Protein AF-A0A7W4DVF7-F1 (afdb_monomer)

pLDDT: mean 85.13, std 8.83, range [58.5, 94.5]

Sequence (152 aa):
LCSHDYFSQEATPSIQRSFDQVLDDAGDGSGNLLKKFFSNYKREVERHFAYERDVAFPYMIRLAQASPSDITREQKRYSVKEYKRQHSDIEDALLDLKSLLIKFLPTSQEYALRRKIFLDIATLGEDLNIHTCIEDQILIPLVEREEQRWYK

Structure (mmCIF, N/CA/C/O backbone):
data_AF-A0A7W4DVF7-F1
#
_entry.id   AF-A0A7W4DVF7-F1
#
loop_
_atom_site.group_PDB
_atom_site.id
_atom_site.type_symbol
_atom_site.label_atom_id
_atom_site.label_alt_id
_atom_site.label_comp_id
_atom_site.label_asym_id
_atom_site.label_entity_id
_atom_site.label_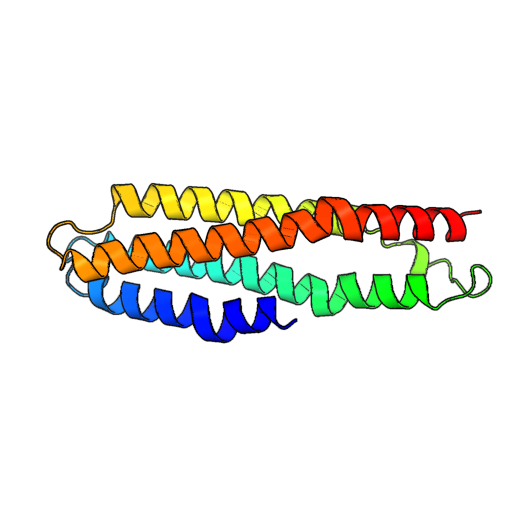seq_id
_atom_site.pdbx_PDB_ins_code
_atom_site.Cartn_x
_atom_site.Cartn_y
_atom_site.Cartn_z
_atom_site.occupancy
_atom_site.B_iso_or_equiv
_atom_site.auth_seq_id
_atom_site.auth_comp_id
_atom_site.auth_asym_id
_atom_site.auth_atom_id
_atom_site.pdbx_PDB_model_num
ATOM 1 N N . LEU A 1 1 ? 2.159 -9.997 -6.399 1.00 63.75 1 LEU A N 1
ATOM 2 C CA . LEU A 1 1 ? 0.826 -10.590 -6.697 1.00 63.75 1 LEU A CA 1
ATOM 3 C C . LEU A 1 1 ? 0.272 -11.366 -5.505 1.00 63.75 1 LEU A C 1
ATOM 5 O O . LEU A 1 1 ? -0.686 -10.880 -4.936 1.00 63.75 1 LEU A O 1
ATOM 9 N N . CYS A 1 2 ? 0.888 -12.466 -5.048 1.00 79.06 2 CYS A N 1
ATOM 10 C CA . CYS A 1 2 ? 0.369 -13.214 -3.885 1.00 79.06 2 CYS A CA 1
ATOM 11 C C . CYS A 1 2 ? 0.290 -12.373 -2.588 1.00 79.06 2 CYS A C 1
ATOM 13 O O . CYS A 1 2 ? -0.664 -12.514 -1.831 1.00 79.06 2 CYS A O 1
ATOM 15 N N . SER A 1 3 ? 1.249 -11.463 -2.356 1.00 83.56 3 SER A N 1
ATOM 16 C CA . SER A 1 3 ? 1.184 -10.481 -1.260 1.00 83.56 3 SER A CA 1
ATOM 17 C C . SER A 1 3 ? 0.024 -9.495 -1.443 1.00 83.56 3 SER A C 1
ATOM 19 O O . SER A 1 3 ? -0.743 -9.274 -0.514 1.00 83.56 3 SER A O 1
ATOM 21 N N . HIS A 1 4 ? -0.161 -8.948 -2.651 1.00 89.56 4 HIS A N 1
ATOM 22 C CA . HIS A 1 4 ? -1.233 -7.984 -2.946 1.00 89.56 4 HIS A CA 1
ATOM 23 C C . HIS A 1 4 ? -2.613 -8.613 -2.741 1.00 89.56 4 HIS A C 1
ATOM 25 O O . HIS A 1 4 ? -3.501 -7.977 -2.181 1.00 89.56 4 HIS A O 1
ATOM 31 N N . ASP A 1 5 ? -2.782 -9.873 -3.152 1.00 88.81 5 ASP A N 1
ATOM 32 C CA . ASP A 1 5 ? -4.026 -10.615 -2.958 1.00 88.81 5 ASP A CA 1
ATOM 33 C C . ASP A 1 5 ? -4.326 -10.818 -1.473 1.00 88.81 5 ASP A C 1
ATOM 35 O O . ASP A 1 5 ? -5.434 -10.512 -1.034 1.00 88.81 5 ASP A O 1
ATOM 39 N N . TYR A 1 6 ? -3.333 -11.226 -0.678 1.00 89.88 6 TYR A N 1
ATOM 40 C CA . TYR A 1 6 ? -3.478 -11.311 0.775 1.00 89.88 6 TYR A CA 1
ATOM 41 C C . TYR A 1 6 ? -3.911 -9.965 1.382 1.00 89.88 6 TYR A C 1
ATOM 43 O O . TYR A 1 6 ? -4.873 -9.900 2.152 1.00 89.88 6 TYR A O 1
ATOM 51 N N . PHE A 1 7 ? -3.276 -8.860 0.985 1.00 89.81 7 PHE A N 1
ATOM 52 C CA . PHE A 1 7 ? -3.634 -7.530 1.476 1.00 89.81 7 PHE A CA 1
ATOM 53 C C . PHE A 1 7 ? -5.069 -7.125 1.118 1.00 89.81 7 PHE A C 1
ATOM 55 O O . PHE A 1 7 ? -5.851 -6.725 1.991 1.00 89.81 7 PHE A O 1
ATOM 62 N N . SER A 1 8 ? -5.430 -7.222 -0.161 1.00 88.75 8 SER A N 1
ATOM 63 C CA . SER A 1 8 ? -6.714 -6.740 -0.673 1.00 88.75 8 SER A CA 1
ATOM 64 C C . SER A 1 8 ? -7.886 -7.658 -0.319 1.00 88.75 8 SER A C 1
ATOM 66 O O . SER A 1 8 ? -8.994 -7.165 -0.100 1.00 88.75 8 SER A O 1
ATOM 68 N N . GLN A 1 9 ? -7.664 -8.971 -0.251 1.00 91.06 9 GLN A N 1
ATOM 69 C CA . GLN A 1 9 ? -8.735 -9.965 -0.131 1.00 91.06 9 GLN A CA 1
ATOM 70 C C . GLN A 1 9 ? -8.866 -10.551 1.281 1.00 91.06 9 GLN A C 1
ATOM 72 O O . GLN A 1 9 ? -9.958 -10.983 1.652 1.00 91.06 9 GLN A O 1
ATOM 77 N N . GLU A 1 10 ? -7.809 -10.514 2.099 1.00 91.75 10 GLU A N 1
ATOM 78 C CA . GLU A 1 10 ? -7.812 -11.145 3.426 1.00 91.75 10 GLU A CA 1
ATOM 79 C C . GLU A 1 10 ? -7.570 -10.146 4.561 1.00 91.75 10 GLU A C 1
ATOM 81 O O . GLU A 1 10 ? -8.448 -9.940 5.411 1.00 91.75 10 GLU A O 1
ATOM 86 N N . ALA A 1 11 ? -6.412 -9.482 4.562 1.00 92.12 11 ALA A N 1
ATOM 87 C CA . ALA A 1 11 ? -5.978 -8.647 5.676 1.00 92.12 11 ALA A CA 1
ATOM 88 C C . ALA A 1 11 ? -6.860 -7.398 5.833 1.00 92.12 11 ALA A C 1
ATOM 90 O O . ALA A 1 11 ? -7.454 -7.179 6.895 1.00 92.12 11 ALA A O 1
ATOM 91 N N . THR A 1 12 ? -7.027 -6.604 4.767 1.00 92.50 12 THR A N 1
ATOM 92 C CA . THR A 1 12 ? -7.834 -5.376 4.851 1.00 92.50 12 THR A CA 1
ATOM 93 C C . THR A 1 12 ? -9.323 -5.646 5.115 1.00 92.50 12 THR A C 1
ATOM 95 O O . THR A 1 12 ? -9.890 -4.942 5.958 1.00 92.50 12 THR A O 1
ATOM 98 N N . PRO A 1 13 ? -9.982 -6.679 4.537 1.00 93.00 13 PRO A N 1
ATOM 99 C CA . PRO A 1 13 ? -11.359 -7.013 4.910 1.00 93.00 13 PRO A CA 1
ATOM 100 C C . PRO A 1 13 ? -11.505 -7.557 6.340 1.00 93.00 13 PRO A C 1
ATOM 102 O O . PRO A 1 13 ? -12.540 -7.345 6.976 1.00 93.00 13 PRO A O 1
ATOM 105 N N . SER A 1 14 ? -10.504 -8.264 6.878 1.00 93.31 14 SER A N 1
ATOM 106 C CA . SER A 1 14 ? -10.502 -8.718 8.281 1.00 93.31 14 SER A CA 1
ATOM 107 C C . SER A 1 14 ? -10.442 -7.545 9.265 1.00 93.31 14 SER A C 1
ATOM 109 O O . SER A 1 14 ? -11.213 -7.489 10.232 1.00 93.31 14 SER A O 1
ATOM 111 N N . ILE A 1 15 ? -9.572 -6.571 8.986 1.00 93.00 15 ILE A N 1
ATOM 112 C CA . ILE A 1 15 ? -9.440 -5.358 9.796 1.00 93.00 15 ILE A CA 1
ATOM 113 C C . ILE A 1 15 ? -10.720 -4.526 9.704 1.00 93.00 15 ILE A C 1
ATOM 115 O O . ILE A 1 15 ? -11.253 -4.145 10.742 1.00 93.00 15 ILE A O 1
ATOM 119 N N . GLN A 1 16 ? -11.280 -4.334 8.503 1.00 91.75 16 GLN A N 1
ATOM 120 C CA . GLN A 1 16 ? -12.535 -3.594 8.316 1.00 91.75 16 GLN A CA 1
ATOM 121 C C . GLN A 1 16 ? -13.670 -4.167 9.176 1.00 91.75 16 GLN A C 1
ATOM 123 O O . GLN A 1 16 ? -14.303 -3.426 9.921 1.00 91.75 16 GLN A O 1
ATOM 128 N N . ARG A 1 17 ? -13.862 -5.495 9.159 1.00 91.44 17 ARG A N 1
ATOM 129 C CA . ARG A 1 17 ? -14.864 -6.165 10.008 1.00 91.44 17 ARG A CA 1
ATOM 130 C C . ARG A 1 17 ? -14.642 -5.904 11.497 1.00 91.44 17 ARG A C 1
ATOM 132 O O . ARG A 1 17 ? -15.602 -5.755 12.243 1.00 91.44 17 ARG A O 1
ATOM 139 N N . SER A 1 18 ? -13.383 -5.843 11.929 1.00 89.88 18 SER A N 1
ATOM 140 C CA . SER A 1 18 ? -13.038 -5.556 13.326 1.00 89.88 18 SER A CA 1
ATOM 141 C C . SER A 1 18 ? -13.336 -4.093 13.680 1.00 89.88 18 SER A C 1
ATOM 143 O O . SER A 1 18 ? -13.871 -3.823 14.750 1.00 89.88 18 SER A O 1
ATOM 145 N N . PHE A 1 19 ? -13.059 -3.150 12.774 1.00 87.81 19 PHE A N 1
ATOM 146 C CA . PHE A 1 19 ? -13.448 -1.745 12.937 1.00 87.81 19 PHE A CA 1
ATOM 147 C C . PHE A 1 19 ? -14.965 -1.586 13.016 1.00 87.81 19 PHE A C 1
ATOM 149 O O . PHE A 1 19 ? -15.445 -0.836 13.860 1.00 87.81 19 PHE A O 1
ATOM 156 N N . ASP A 1 20 ? -15.718 -2.294 12.176 1.00 86.62 20 ASP A N 1
ATOM 157 C CA . ASP A 1 20 ? -17.179 -2.227 12.194 1.00 86.62 20 ASP A CA 1
ATOM 158 C C . ASP A 1 20 ? -17.754 -2.694 13.537 1.00 86.62 20 ASP A C 1
ATOM 160 O O . ASP A 1 20 ? -18.603 -2.014 14.099 1.00 86.62 20 ASP A O 1
ATOM 164 N N . GLN A 1 21 ? -17.190 -3.749 14.132 1.00 85.19 21 GLN A N 1
ATOM 165 C CA . GLN A 1 21 ? -17.597 -4.227 15.459 1.00 85.19 21 GLN A CA 1
ATOM 166 C C . GLN A 1 21 ? -17.279 -3.254 16.608 1.00 85.19 21 GLN A C 1
ATOM 168 O O . GLN A 1 21 ? -18.043 -3.174 17.560 1.00 85.19 21 GLN A O 1
ATOM 173 N N . VAL A 1 22 ? -16.150 -2.537 16.558 1.00 77.25 22 VAL A N 1
ATOM 174 C CA . VAL A 1 22 ? -15.707 -1.660 17.668 1.00 77.25 22 VAL A CA 1
ATOM 175 C C . VAL A 1 22 ? -16.385 -0.292 17.635 1.00 77.25 22 VAL A C 1
ATOM 177 O O . VAL A 1 22 ? -16.536 0.356 18.671 1.00 77.25 22 VAL A O 1
ATOM 180 N N . LEU A 1 23 ? -16.729 0.191 16.444 1.00 70.69 23 LEU A N 1
ATOM 181 C CA . LEU A 1 23 ? -16.977 1.614 16.217 1.00 70.69 23 LEU A CA 1
ATOM 182 C C . LEU A 1 23 ? -18.454 1.962 16.028 1.00 70.69 23 LEU A C 1
ATOM 184 O O . LEU A 1 23 ? -18.788 3.144 16.096 1.00 70.69 23 LEU A O 1
ATOM 188 N N . ASP A 1 24 ? -19.325 0.967 15.859 1.00 66.69 24 ASP A N 1
ATOM 189 C CA . ASP A 1 24 ? -20.776 1.180 15.804 1.00 66.69 24 ASP A CA 1
ATOM 190 C C . ASP A 1 24 ? -21.357 1.594 17.178 1.00 66.69 24 ASP A C 1
ATOM 192 O O . ASP A 1 24 ? -22.372 2.286 17.233 1.00 66.69 24 ASP A O 1
ATOM 196 N N . ASP A 1 25 ? -20.643 1.307 18.275 1.00 60.47 25 ASP A N 1
ATOM 197 C CA . ASP A 1 25 ? -21.066 1.583 19.660 1.00 60.47 25 ASP A CA 1
ATOM 198 C C . ASP A 1 25 ? -20.419 2.836 20.294 1.00 60.47 25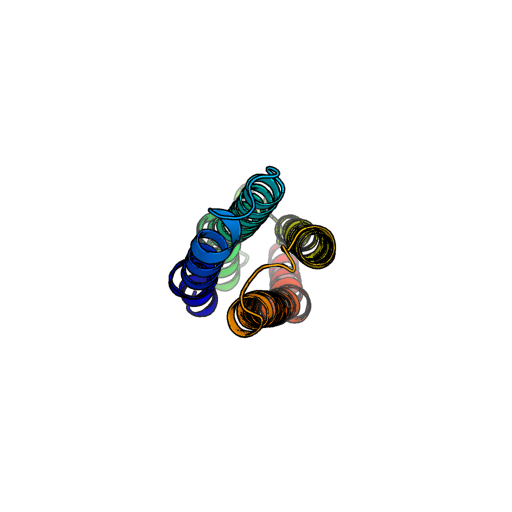 ASP A C 1
ATOM 200 O O . ASP A 1 25 ? -20.724 3.191 21.433 1.00 60.47 25 ASP A O 1
ATOM 204 N N . ALA A 1 26 ? -19.496 3.516 19.603 1.00 62.03 26 ALA A N 1
ATOM 205 C CA . ALA A 1 26 ? -18.651 4.550 20.220 1.00 62.03 26 ALA A CA 1
ATOM 206 C C . ALA A 1 26 ? -19.392 5.862 20.563 1.00 62.03 26 ALA A C 1
ATOM 208 O O . ALA A 1 26 ? -18.932 6.611 21.420 1.00 62.03 26 ALA A O 1
ATOM 209 N N . GLY A 1 27 ? -20.532 6.151 19.920 1.00 62.00 27 GLY A N 1
ATOM 210 C CA . GLY A 1 27 ? -21.438 7.273 20.235 1.00 62.00 27 GLY A CA 1
ATOM 211 C C . GLY A 1 27 ? -20.900 8.704 20.027 1.00 62.00 27 GLY A C 1
ATOM 212 O O . GLY A 1 27 ? -21.691 9.624 19.842 1.00 62.00 27 GLY A O 1
ATOM 213 N N . ASP A 1 28 ? -19.581 8.907 20.005 1.00 69.75 28 ASP A N 1
ATOM 214 C CA . ASP A 1 28 ? -18.899 10.213 20.000 1.00 69.75 28 ASP A CA 1
ATOM 215 C C . ASP A 1 28 ? -18.318 10.624 18.627 1.00 69.75 28 ASP A C 1
ATOM 217 O O . ASP A 1 28 ? -17.692 11.675 18.490 1.00 69.75 28 ASP A O 1
ATOM 221 N N . GLY A 1 29 ? -18.513 9.798 17.593 1.00 70.69 29 GLY A N 1
ATOM 222 C CA . GLY A 1 29 ? -18.034 10.044 16.228 1.00 70.69 29 GLY A CA 1
ATOM 223 C C . GLY A 1 29 ? -16.549 9.738 15.979 1.00 70.69 29 GLY A C 1
ATOM 224 O O . GLY A 1 29 ? -16.131 9.723 14.817 1.00 70.69 29 GLY A O 1
ATOM 225 N N . SER A 1 30 ? -15.762 9.417 17.013 1.00 75.19 30 SER A N 1
ATOM 226 C CA . SER A 1 30 ? -14.345 9.031 16.882 1.00 75.19 30 SER A CA 1
ATOM 227 C C . SER A 1 30 ? -14.169 7.750 16.056 1.00 75.19 30 SER A C 1
ATOM 229 O O . SER A 1 30 ? -13.242 7.629 15.250 1.00 75.19 30 SER A O 1
ATOM 231 N N . GLY A 1 31 ? -15.136 6.836 16.148 1.00 78.12 31 GLY A N 1
ATOM 232 C CA . GLY A 1 31 ? -15.171 5.628 15.335 1.00 78.12 31 GLY A CA 1
ATOM 233 C C . GLY A 1 31 ? -15.345 5.877 13.841 1.00 78.12 31 GLY A C 1
ATOM 234 O O . GLY A 1 31 ? -14.620 5.315 13.021 1.00 78.12 31 GLY A O 1
ATOM 235 N N . ASN A 1 32 ? -16.226 6.795 13.454 1.00 80.00 32 ASN A N 1
ATOM 236 C CA . ASN A 1 32 ? -16.386 7.146 12.040 1.00 80.00 32 ASN A CA 1
ATOM 237 C C . ASN A 1 32 ? -15.108 7.765 11.462 1.00 80.00 32 ASN A C 1
ATOM 239 O O . ASN A 1 32 ? -14.764 7.518 10.304 1.00 80.00 32 ASN A O 1
ATOM 243 N N . LEU A 1 33 ? -14.376 8.529 12.278 1.00 83.81 33 LEU A N 1
ATOM 244 C CA . LEU A 1 33 ? -13.089 9.090 11.888 1.00 83.81 33 LEU A CA 1
ATOM 245 C C . LEU A 1 33 ? -12.060 7.980 11.625 1.00 83.81 33 LEU A C 1
ATOM 247 O O . LEU A 1 33 ? -11.450 7.961 10.556 1.00 83.81 33 LEU A O 1
ATOM 251 N N . LEU A 1 34 ? -11.924 7.019 12.543 1.00 86.69 34 LEU A N 1
ATOM 252 C CA . LEU A 1 34 ? -11.030 5.868 12.387 1.00 86.69 34 LEU A CA 1
ATOM 253 C C . LEU A 1 34 ? -11.371 5.010 11.160 1.00 86.69 34 LEU A C 1
ATOM 255 O O . LEU A 1 34 ? -10.470 4.692 10.382 1.00 86.69 34 LEU A O 1
ATOM 259 N N . LYS A 1 35 ? -12.656 4.696 10.927 1.00 87.12 35 LYS A N 1
ATOM 260 C CA . LYS A 1 35 ? -13.103 3.983 9.712 1.00 87.12 35 LYS A CA 1
ATOM 261 C C . LYS A 1 35 ? -12.698 4.733 8.442 1.00 87.12 35 LYS A C 1
ATOM 263 O O . LYS A 1 35 ? -12.198 4.127 7.497 1.00 87.12 35 LYS A O 1
ATOM 268 N N . LYS A 1 36 ? -12.871 6.060 8.419 1.00 87.62 36 LYS A N 1
ATOM 269 C CA . LYS A 1 36 ? -12.494 6.897 7.272 1.00 87.62 36 LYS A CA 1
ATOM 270 C C . LYS A 1 36 ? -10.984 6.900 7.033 1.00 87.62 36 LYS A C 1
ATOM 272 O O . LYS A 1 36 ? -10.562 6.787 5.884 1.00 87.62 36 LYS A O 1
ATOM 277 N N . PHE A 1 37 ? -10.175 7.007 8.085 1.00 88.62 37 PHE A N 1
ATOM 278 C CA . PHE A 1 37 ? -8.718 6.936 7.959 1.00 88.62 37 PHE A CA 1
ATOM 279 C C . PHE A 1 37 ? -8.254 5.575 7.451 1.00 88.62 37 PHE A C 1
ATOM 281 O O . PHE A 1 37 ? -7.467 5.524 6.509 1.00 88.62 37 PHE A O 1
ATOM 288 N N . PHE A 1 38 ? -8.798 4.484 7.991 1.00 91.75 38 PHE A N 1
ATOM 289 C CA . PHE A 1 38 ? -8.482 3.144 7.505 1.00 91.75 38 PHE A CA 1
ATOM 290 C C . PHE A 1 38 ? -8.906 2.943 6.040 1.00 91.75 38 PHE A C 1
ATOM 292 O O . PHE A 1 38 ? -8.135 2.422 5.239 1.00 91.75 38 PHE A O 1
ATOM 299 N N . SER A 1 39 ? -10.089 3.428 5.653 1.00 91.00 39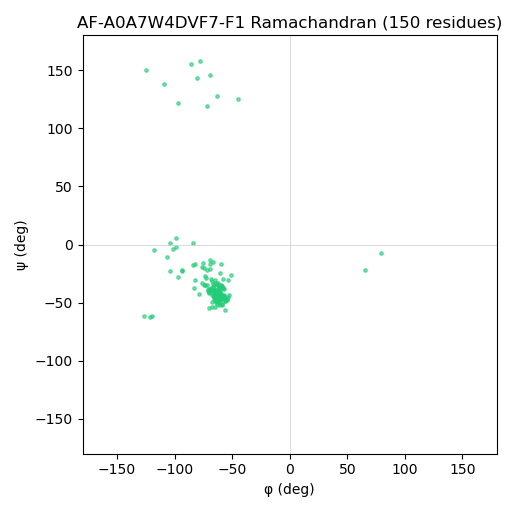 SER A N 1
ATOM 300 C CA . SER A 1 39 ? -10.557 3.385 4.262 1.00 91.00 39 SER A CA 1
ATOM 301 C C . SER A 1 39 ? -9.655 4.180 3.310 1.00 91.00 39 SER A C 1
ATOM 303 O O . SER A 1 39 ? -9.362 3.717 2.208 1.00 91.00 39 SER A O 1
ATOM 305 N N . ASN A 1 40 ? -9.180 5.356 3.732 1.00 90.06 40 ASN A N 1
ATOM 306 C CA . ASN A 1 40 ? -8.216 6.135 2.958 1.00 90.06 40 ASN A CA 1
ATOM 307 C C . ASN A 1 40 ? -6.890 5.385 2.807 1.00 90.06 40 ASN A C 1
ATOM 309 O O . ASN A 1 40 ? -6.410 5.261 1.687 1.00 90.06 40 ASN A O 1
ATOM 313 N N . TYR A 1 41 ? -6.351 4.843 3.901 1.00 91.62 41 TYR A N 1
ATOM 314 C CA . TYR A 1 41 ? -5.124 4.048 3.881 1.00 91.62 41 TYR A CA 1
ATOM 315 C C . TYR A 1 41 ? -5.232 2.855 2.922 1.00 91.62 41 TYR A C 1
ATOM 317 O O . TYR A 1 41 ? -4.395 2.690 2.038 1.00 91.62 41 TYR A O 1
ATOM 325 N N . LYS A 1 42 ? -6.323 2.083 3.022 1.00 91.88 42 LYS A N 1
ATOM 326 C CA . LYS A 1 42 ? -6.619 0.976 2.105 1.00 91.88 42 LYS A CA 1
ATOM 327 C C . LYS A 1 42 ? -6.586 1.428 0.642 1.00 91.88 42 LYS A C 1
ATOM 329 O O . LYS A 1 42 ? -5.989 0.752 -0.189 1.00 91.88 42 LYS A O 1
ATOM 334 N N . ARG A 1 43 ? -7.207 2.569 0.327 1.00 90.75 43 ARG A N 1
ATOM 335 C CA . ARG A 1 43 ? -7.241 3.099 -1.041 1.00 90.75 43 ARG A CA 1
ATOM 336 C C . ARG A 1 43 ? -5.850 3.470 -1.557 1.00 90.75 43 ARG A C 1
ATOM 338 O O . ARG A 1 43 ? -5.592 3.250 -2.736 1.00 90.75 43 ARG A O 1
ATOM 345 N N . GLU A 1 44 ? -4.979 4.037 -0.725 1.00 89.81 44 GLU A N 1
ATOM 346 C CA . GLU A 1 44 ? -3.611 4.359 -1.155 1.00 89.81 44 GLU A CA 1
ATOM 347 C C . GLU A 1 44 ? -2.798 3.085 -1.437 1.00 89.81 44 GLU A C 1
ATOM 349 O O . GLU A 1 44 ? -2.166 2.990 -2.488 1.00 89.81 44 GLU A O 1
ATOM 354 N N . VAL A 1 45 ? -2.922 2.052 -0.594 1.00 90.56 45 VAL A N 1
ATOM 355 C CA . VAL A 1 45 ? -2.308 0.732 -0.846 1.00 90.56 45 VAL A CA 1
ATOM 356 C C . VAL A 1 45 ? -2.833 0.106 -2.147 1.00 90.56 45 VAL A C 1
ATOM 358 O O . VAL A 1 45 ? -2.057 -0.343 -2.987 1.00 90.56 45 VAL A O 1
ATOM 361 N N . GLU A 1 46 ? -4.152 0.116 -2.369 1.00 90.88 46 GLU A N 1
ATOM 362 C CA . GLU A 1 46 ? -4.758 -0.417 -3.600 1.00 90.88 46 GLU A CA 1
ATOM 363 C C . GLU A 1 46 ? -4.312 0.342 -4.857 1.00 90.88 46 GLU A C 1
ATOM 365 O O . GLU A 1 46 ? -4.095 -0.270 -5.905 1.00 90.88 46 GLU A O 1
ATOM 370 N N . ARG A 1 47 ? -4.160 1.669 -4.769 1.00 90.19 47 ARG A N 1
ATOM 371 C CA . ARG A 1 47 ? -3.647 2.499 -5.869 1.00 90.19 47 ARG A CA 1
ATOM 372 C C . ARG A 1 47 ? -2.208 2.155 -6.211 1.00 90.19 47 ARG A C 1
ATOM 374 O O . ARG A 1 47 ? -1.894 2.033 -7.393 1.00 90.19 47 ARG A O 1
ATOM 381 N N . HIS A 1 48 ? -1.369 1.975 -5.200 1.00 90.81 48 HIS A N 1
ATOM 382 C CA . HIS A 1 48 ? 0.013 1.561 -5.383 1.00 90.81 48 HIS A CA 1
ATOM 383 C C . HIS A 1 48 ? 0.104 0.191 -6.075 1.00 90.81 48 HIS A C 1
ATOM 385 O O . HIS A 1 48 ? 0.706 0.093 -7.144 1.00 90.81 48 HIS A O 1
ATOM 391 N N . PHE A 1 49 ? -0.617 -0.824 -5.586 1.00 91.50 49 PHE A N 1
ATOM 392 C CA . PHE A 1 49 ? -0.642 -2.144 -6.232 1.00 91.50 49 PHE A CA 1
ATOM 393 C C . PHE A 1 49 ? -1.220 -2.120 -7.651 1.00 91.50 49 PHE A C 1
ATOM 395 O O . PHE A 1 49 ? -0.790 -2.884 -8.520 1.00 91.50 49 PHE A O 1
ATOM 402 N N . ALA A 1 50 ? -2.212 -1.264 -7.914 1.00 91.25 50 ALA A N 1
ATOM 403 C CA . ALA A 1 50 ? -2.741 -1.082 -9.261 1.00 91.25 50 ALA A CA 1
ATOM 404 C C . ALA A 1 50 ? -1.693 -0.461 -10.192 1.00 91.25 50 ALA A C 1
ATOM 406 O O . ALA A 1 50 ? -1.512 -0.937 -11.311 1.00 91.25 50 ALA A O 1
ATOM 407 N N . TYR A 1 51 ? -0.964 0.551 -9.723 1.00 91.12 51 TYR A N 1
ATOM 408 C CA . TYR A 1 51 ? 0.112 1.175 -10.485 1.00 91.12 51 TYR A CA 1
ATOM 409 C C . TYR A 1 51 ? 1.229 0.181 -10.825 1.00 91.12 51 TYR A C 1
ATOM 411 O O . TYR A 1 51 ? 1.700 0.134 -11.963 1.00 91.12 51 TYR A O 1
ATOM 419 N N . GLU A 1 52 ? 1.615 -0.663 -9.874 1.00 91.94 52 GLU A N 1
ATOM 420 C CA . GLU A 1 52 ? 2.586 -1.730 -10.106 1.00 91.94 52 GLU A CA 1
ATOM 421 C C . GLU A 1 52 ? 2.136 -2.697 -11.191 1.00 91.94 52 GLU A C 1
ATOM 423 O O . GLU A 1 52 ? 2.861 -2.944 -12.156 1.00 91.94 52 GLU A O 1
ATOM 428 N N . ARG A 1 53 ? 0.913 -3.215 -11.059 1.00 92.50 53 ARG A N 1
ATOM 429 C CA . ARG A 1 53 ? 0.345 -4.189 -11.991 1.00 92.50 53 ARG A CA 1
ATOM 430 C C . ARG A 1 53 ? 0.165 -3.610 -13.393 1.00 92.50 53 ARG A C 1
ATOM 432 O O . ARG A 1 53 ? 0.468 -4.295 -14.367 1.00 92.50 53 ARG A O 1
ATOM 439 N N . ASP A 1 54 ? -0.348 -2.388 -13.494 1.00 92.62 54 ASP A N 1
ATOM 440 C CA . ASP A 1 54 ? -0.820 -1.829 -14.762 1.00 92.62 54 ASP A CA 1
ATOM 441 C C . ASP A 1 54 ? 0.260 -1.004 -15.481 1.00 92.62 54 ASP A C 1
ATOM 443 O O . ASP A 1 54 ? 0.192 -0.825 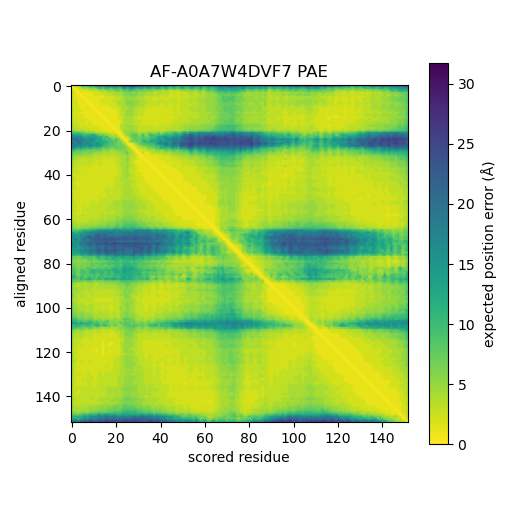-16.699 1.00 92.62 54 ASP A O 1
ATOM 447 N N . VAL A 1 55 ? 1.275 -0.518 -14.753 1.00 90.62 55 VAL A N 1
ATOM 448 C CA . VAL A 1 55 ? 2.307 0.384 -15.289 1.00 90.62 55 VAL A CA 1
ATOM 449 C C . VAL A 1 55 ? 3.718 -0.137 -15.026 1.00 90.62 55 VAL A C 1
ATOM 451 O O . VAL A 1 55 ? 4.449 -0.408 -15.985 1.00 90.62 55 VAL A O 1
ATOM 454 N N . ALA A 1 56 ? 4.107 -0.289 -13.756 1.00 91.00 56 ALA A N 1
ATOM 455 C CA . ALA A 1 56 ? 5.508 -0.492 -13.389 1.00 91.00 56 ALA A CA 1
ATOM 456 C C . ALA A 1 56 ? 6.030 -1.876 -13.815 1.00 91.00 56 ALA A C 1
ATOM 458 O O . ALA A 1 56 ? 6.990 -1.966 -14.583 1.00 91.00 56 ALA A O 1
ATOM 459 N N . PHE A 1 57 ? 5.370 -2.966 -13.416 1.00 92.19 57 PHE A N 1
ATOM 460 C CA . PHE A 1 57 ? 5.793 -4.323 -13.777 1.00 92.19 57 PHE A CA 1
ATOM 461 C C . PHE A 1 57 ? 5.719 -4.595 -15.288 1.00 92.19 57 PHE A C 1
ATOM 463 O O . PHE A 1 57 ? 6.686 -5.143 -15.823 1.00 92.19 57 PHE A O 1
ATOM 470 N N . PRO A 1 58 ? 4.675 -4.177 -16.037 1.00 91.62 58 PRO A N 1
ATOM 471 C CA . PRO A 1 58 ? 4.679 -4.292 -17.495 1.00 91.62 58 PRO A CA 1
ATOM 472 C C . PRO A 1 58 ? 5.847 -3.558 -18.161 1.00 91.62 58 PRO A C 1
ATOM 474 O O . PRO A 1 58 ? 6.405 -4.041 -19.149 1.00 91.62 58 PRO A O 1
ATOM 477 N N . TYR A 1 59 ? 6.240 -2.390 -17.643 1.00 90.25 59 TYR A N 1
ATOM 478 C CA . TYR A 1 59 ? 7.450 -1.711 -18.096 1.00 90.25 59 TYR A CA 1
ATOM 479 C C . TYR A 1 59 ? 8.704 -2.548 -17.814 1.00 90.25 59 TYR A C 1
ATOM 481 O O . TYR A 1 59 ? 9.455 -2.821 -18.748 1.00 90.25 59 TYR A O 1
ATOM 489 N N . MET A 1 60 ? 8.889 -3.021 -16.580 1.00 90.69 60 MET A N 1
ATOM 490 C CA . MET A 1 60 ? 10.063 -3.808 -16.178 1.00 90.69 60 MET A CA 1
ATOM 491 C C . MET A 1 60 ? 10.199 -5.120 -16.963 1.00 90.69 60 MET A C 1
ATOM 493 O O . MET A 1 60 ? 11.299 -5.496 -17.359 1.00 90.69 60 MET A O 1
ATOM 497 N N . ILE A 1 61 ? 9.090 -5.811 -17.242 1.00 90.69 61 ILE A N 1
ATOM 498 C CA . ILE A 1 61 ? 9.096 -7.049 -18.037 1.00 90.69 61 ILE A CA 1
ATOM 499 C C . ILE A 1 61 ? 9.542 -6.761 -19.471 1.00 90.69 61 ILE A C 1
ATOM 501 O O . ILE A 1 61 ? 10.397 -7.469 -20.003 1.00 90.69 61 ILE A O 1
ATOM 505 N N . ARG A 1 62 ? 9.012 -5.698 -20.091 1.00 87.56 62 ARG A N 1
ATOM 506 C CA . ARG A 1 62 ? 9.469 -5.265 -21.421 1.00 87.56 62 ARG A CA 1
ATOM 507 C C . ARG A 1 62 ? 10.942 -4.870 -21.398 1.00 87.56 62 ARG A C 1
ATOM 509 O O . ARG A 1 62 ? 11.653 -5.208 -22.339 1.00 87.56 62 ARG A O 1
ATOM 516 N N . LEU A 1 63 ? 11.389 -4.214 -20.324 1.00 87.25 63 LEU A N 1
ATOM 517 C CA . LEU A 1 63 ? 12.790 -3.857 -20.121 1.00 87.25 63 LEU A CA 1
ATOM 518 C C . LEU A 1 63 ? 13.703 -5.092 -20.130 1.00 87.25 63 LEU A C 1
ATOM 520 O O . LEU A 1 63 ? 14.745 -5.108 -20.776 1.00 87.25 63 LEU A O 1
ATOM 524 N N . ALA A 1 64 ? 13.284 -6.149 -19.439 1.00 87.31 64 ALA A N 1
ATOM 525 C CA . ALA A 1 64 ? 14.049 -7.384 -19.335 1.00 87.31 64 ALA A CA 1
ATOM 526 C C . ALA A 1 64 ? 14.042 -8.228 -20.624 1.00 87.31 64 ALA A C 1
ATOM 528 O O . ALA A 1 64 ? 14.963 -9.012 -20.841 1.00 87.31 64 ALA A O 1
ATOM 529 N N . GLN A 1 65 ? 13.001 -8.109 -21.456 1.00 87.06 65 GLN A N 1
ATOM 530 C CA . GLN A 1 65 ? 12.817 -8.947 -22.647 1.00 87.06 65 GLN A CA 1
ATOM 531 C C . GLN A 1 65 ? 13.310 -8.310 -23.949 1.00 87.06 65 GLN A C 1
ATOM 533 O O . GLN A 1 65 ? 13.646 -9.045 -24.877 1.00 87.06 65 GLN A O 1
ATOM 538 N N . ALA A 1 66 ? 13.321 -6.979 -24.063 1.00 79.88 66 ALA A N 1
ATOM 539 C CA . ALA A 1 66 ? 13.695 -6.336 -25.319 1.00 79.88 66 ALA A CA 1
ATOM 540 C C . ALA A 1 66 ? 15.218 -6.272 -25.501 1.00 79.88 66 ALA A C 1
ATOM 542 O O . ALA A 1 66 ? 15.973 -6.030 -24.556 1.00 79.88 66 ALA A O 1
ATOM 543 N N . SER A 1 67 ? 15.669 -6.439 -26.746 1.00 73.69 67 SER A N 1
ATOM 544 C CA . SER A 1 67 ? 17.045 -6.115 -27.116 1.00 73.69 67 SER A CA 1
ATOM 545 C C . SER A 1 67 ? 17.243 -4.593 -27.068 1.00 73.69 67 SER A C 1
ATOM 547 O O . SER A 1 67 ? 16.330 -3.858 -27.458 1.00 73.69 67 SER A O 1
ATOM 549 N N . PRO A 1 68 ? 18.435 -4.086 -26.691 1.00 69.06 68 PRO A N 1
ATOM 550 C CA . PRO A 1 68 ? 18.760 -2.658 -26.763 1.00 69.06 68 PRO A CA 1
ATOM 551 C C . PRO A 1 68 ? 18.467 -2.012 -28.133 1.00 69.06 68 PRO A C 1
ATOM 553 O O . PRO A 1 68 ? 18.204 -0.815 -28.223 1.00 69.06 68 PRO A O 1
ATOM 556 N N . SER A 1 69 ? 18.495 -2.810 -29.205 1.00 69.19 69 SER A N 1
ATOM 557 C CA . SER A 1 69 ?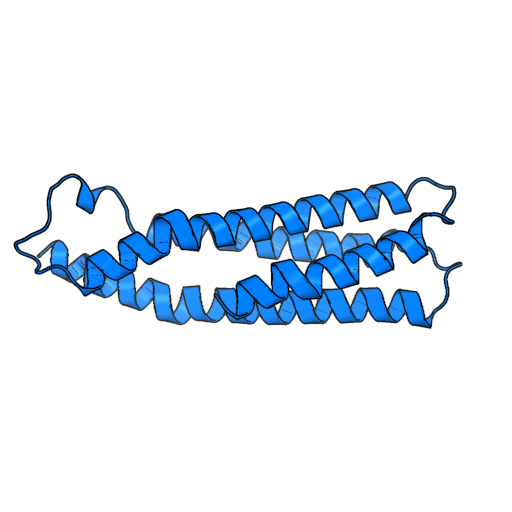 18.205 -2.389 -30.580 1.00 69.19 69 SER A CA 1
ATOM 558 C C . SER A 1 69 ? 16.722 -2.148 -30.884 1.00 69.19 69 SER A C 1
ATOM 560 O O . SER A 1 69 ? 16.416 -1.458 -31.852 1.00 69.19 69 SER A O 1
ATOM 562 N N . ASP A 1 70 ? 15.807 -2.695 -30.082 1.00 69.81 70 ASP A N 1
ATOM 563 C CA . ASP A 1 70 ? 14.378 -2.791 -30.422 1.00 69.81 70 ASP A CA 1
ATOM 564 C C . ASP A 1 70 ? 13.540 -1.679 -29.766 1.00 69.81 70 ASP A C 1
ATOM 566 O O . ASP A 1 70 ? 12.310 -1.663 -29.847 1.00 69.81 70 ASP A O 1
ATOM 570 N N . ILE A 1 71 ? 14.207 -0.736 -29.095 1.00 68.25 71 ILE A N 1
ATOM 571 C CA . ILE A 1 71 ? 13.567 0.229 -28.203 1.00 68.25 71 ILE A CA 1
ATOM 572 C C . ILE A 1 71 ? 13.320 1.547 -28.918 1.00 68.25 71 ILE A C 1
ATOM 574 O O . ILE A 1 71 ? 14.229 2.256 -29.356 1.00 68.25 71 ILE A O 1
ATOM 578 N N . THR A 1 72 ? 12.054 1.928 -28.951 1.00 68.62 72 THR A N 1
ATOM 579 C CA . THR A 1 72 ? 11.594 3.203 -29.491 1.00 68.62 72 THR A CA 1
ATOM 580 C C . THR A 1 72 ? 11.831 4.357 -28.513 1.00 68.62 72 THR A C 1
ATOM 582 O O . THR A 1 72 ? 11.914 4.198 -27.294 1.00 68.62 72 THR A O 1
ATOM 585 N N . ARG A 1 73 ? 11.882 5.583 -29.044 1.00 65.31 73 ARG A N 1
ATOM 586 C CA . ARG A 1 73 ? 12.042 6.813 -28.248 1.00 65.31 73 ARG A CA 1
ATOM 587 C C . ARG A 1 73 ? 10.899 7.039 -27.246 1.00 65.31 73 ARG A C 1
ATOM 589 O O . ARG A 1 73 ? 11.099 7.713 -26.241 1.00 65.31 73 ARG A O 1
ATOM 596 N N . GLU A 1 74 ? 9.718 6.482 -27.509 1.00 63.97 74 GLU A N 1
ATOM 597 C CA . GLU A 1 74 ? 8.558 6.547 -26.613 1.00 63.97 74 GLU A CA 1
ATOM 598 C C . GLU A 1 74 ? 8.723 5.647 -25.385 1.00 63.97 74 GLU A C 1
ATOM 600 O O . GLU A 1 74 ? 8.358 6.049 -24.283 1.00 63.97 74 GLU A O 1
ATOM 605 N N . GLN A 1 75 ? 9.367 4.486 -25.537 1.00 65.75 75 GLN A N 1
ATOM 606 C CA . GLN A 1 75 ? 9.663 3.570 -24.428 1.00 65.75 75 GLN A CA 1
ATOM 607 C C . GLN A 1 75 ? 10.711 4.127 -23.448 1.00 65.75 75 GLN A C 1
ATOM 609 O O . GLN A 1 75 ? 10.783 3.675 -22.311 1.00 65.75 75 GLN A O 1
ATOM 614 N N . LYS A 1 76 ? 11.469 5.156 -23.852 1.00 67.56 76 LYS A N 1
ATOM 615 C CA . LYS A 1 76 ? 12.448 5.874 -23.015 1.00 67.56 76 LYS A CA 1
ATOM 616 C C . LYS A 1 76 ? 11.840 6.990 -22.145 1.00 67.56 76 LYS A C 1
ATOM 618 O O . LYS A 1 76 ? 12.576 7.698 -21.468 1.00 67.56 76 LYS A O 1
ATOM 623 N N . ARG A 1 77 ? 10.517 7.210 -22.184 1.00 76.25 77 ARG A N 1
ATOM 624 C CA . ARG A 1 77 ? 9.852 8.288 -21.415 1.00 76.25 77 ARG A CA 1
ATOM 625 C C . ARG A 1 77 ? 9.555 7.941 -19.956 1.00 76.25 77 ARG A C 1
ATOM 627 O O . ARG A 1 77 ? 9.272 8.852 -19.189 1.00 76.25 77 ARG A O 1
ATOM 634 N N . TYR A 1 78 ? 9.581 6.662 -19.605 1.00 82.50 78 TYR A N 1
ATOM 635 C CA . TYR A 1 78 ? 9.351 6.176 -18.250 1.00 82.50 78 TYR A CA 1
ATOM 636 C C . TYR A 1 78 ? 10.662 5.665 -17.653 1.00 82.50 78 TYR A C 1
ATOM 638 O O . TYR A 1 78 ? 11.409 4.974 -18.353 1.00 82.50 78 TYR A O 1
ATOM 646 N N . SER A 1 79 ? 10.918 5.974 -16.383 1.00 84.69 79 SER A N 1
ATOM 647 C CA . SER A 1 79 ? 11.978 5.373 -15.581 1.00 84.69 79 SER A CA 1
ATOM 648 C C . SER A 1 79 ? 11.396 4.792 -14.296 1.00 84.69 79 SER A C 1
ATOM 650 O O . SER A 1 79 ? 10.431 5.280 -13.704 1.00 84.69 79 SER A O 1
ATOM 652 N N . VAL A 1 80 ? 12.039 3.749 -13.797 1.00 86.81 80 VAL A N 1
ATOM 653 C CA . VAL A 1 80 ? 11.734 3.167 -12.492 1.00 86.81 80 VAL A CA 1
ATOM 654 C C . VAL A 1 80 ? 11.899 4.169 -11.334 1.00 86.81 80 VAL A C 1
ATOM 656 O O . VAL A 1 80 ? 11.337 3.988 -10.255 1.00 86.81 80 VAL A O 1
ATOM 659 N N . LYS A 1 81 ? 12.596 5.291 -11.550 1.00 83.12 81 LYS A N 1
ATOM 660 C CA . LYS A 1 81 ? 12.678 6.386 -10.571 1.00 83.12 81 LYS A CA 1
ATOM 661 C C . LYS A 1 81 ? 11.339 7.070 -10.305 1.00 83.12 81 LYS A C 1
ATOM 663 O O . LYS A 1 81 ? 11.141 7.566 -9.195 1.00 83.12 81 LYS A O 1
ATOM 668 N N . GLU A 1 82 ? 10.432 7.120 -11.284 1.00 81.88 82 GLU A N 1
ATOM 669 C CA . GLU A 1 82 ? 9.072 7.618 -11.057 1.00 81.88 82 GLU A CA 1
ATOM 670 C C . GLU A 1 82 ? 8.281 6.694 -10.117 1.00 81.88 82 GLU A C 1
ATOM 672 O O . GLU A 1 82 ? 7.507 7.188 -9.299 1.00 81.88 82 GLU A O 1
ATOM 677 N N . TYR A 1 83 ? 8.519 5.381 -10.182 1.00 82.06 83 TYR A N 1
ATOM 678 C CA . TYR A 1 83 ? 7.875 4.385 -9.322 1.00 82.06 83 TYR A CA 1
ATOM 679 C C . TYR A 1 83 ? 8.301 4.513 -7.853 1.00 82.06 83 TYR A C 1
ATOM 681 O O . TYR A 1 83 ? 7.440 4.568 -6.979 1.00 82.06 83 TYR A O 1
ATOM 689 N N . LYS A 1 84 ? 9.600 4.708 -7.581 1.00 77.56 84 LYS A N 1
ATOM 690 C CA . LYS A 1 84 ? 10.138 4.845 -6.213 1.00 77.56 84 LYS A CA 1
ATOM 691 C C . LYS A 1 84 ? 9.447 5.925 -5.365 1.00 77.56 84 LYS A C 1
ATOM 693 O O . LYS A 1 84 ? 9.365 5.812 -4.148 1.00 77.56 84 LYS A O 1
ATOM 698 N N . ARG A 1 85 ? 8.952 6.998 -5.992 1.00 73.94 85 ARG A N 1
ATOM 699 C CA . ARG A 1 85 ? 8.299 8.111 -5.277 1.00 73.94 85 ARG A CA 1
ATOM 700 C C . ARG A 1 85 ? 6.946 7.738 -4.662 1.00 73.94 85 ARG A C 1
ATOM 702 O O . ARG A 1 85 ? 6.446 8.517 -3.868 1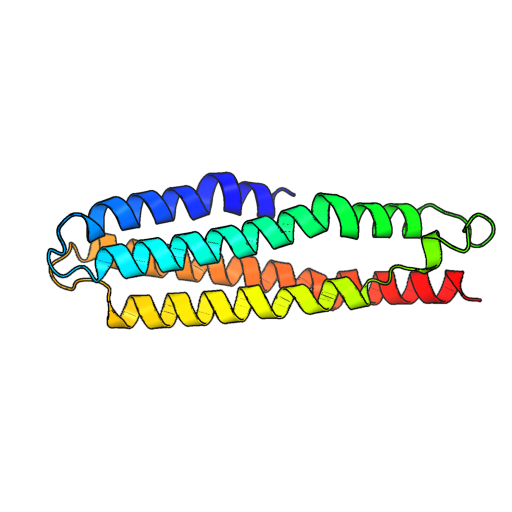.00 73.94 85 ARG A O 1
ATOM 709 N N . GLN A 1 86 ? 6.359 6.601 -5.034 1.00 72.75 86 GLN A N 1
ATOM 710 C CA . GLN A 1 86 ? 5.047 6.167 -4.545 1.00 72.75 86 GLN A CA 1
ATOM 711 C C . GLN A 1 86 ? 5.121 5.444 -3.184 1.00 72.75 86 GLN A C 1
ATOM 713 O O . GLN A 1 86 ? 4.097 5.319 -2.520 1.00 72.75 86 GLN A O 1
ATOM 718 N N . HIS A 1 87 ? 6.296 4.966 -2.746 1.00 77.38 87 HIS A N 1
ATOM 719 C CA . HIS A 1 87 ? 6.419 4.166 -1.513 1.00 77.38 87 HIS A CA 1
ATOM 720 C C . HIS A 1 87 ? 6.288 4.996 -0.229 1.00 77.38 87 HIS A C 1
ATOM 722 O O . HIS A 1 87 ? 5.680 4.530 0.735 1.00 77.38 87 HIS A O 1
ATOM 728 N N . SER A 1 88 ? 6.778 6.244 -0.224 1.00 71.31 88 SER A N 1
ATOM 729 C CA . SER A 1 88 ? 6.706 7.125 0.955 1.00 71.31 88 SER A CA 1
ATOM 730 C C . SER A 1 88 ? 5.272 7.367 1.423 1.00 71.31 88 SER A C 1
ATOM 732 O O . SER A 1 88 ? 5.006 7.416 2.620 1.00 71.31 88 SER A O 1
ATOM 734 N N . ASP A 1 89 ? 4.333 7.450 0.481 1.00 79.44 89 ASP A N 1
ATOM 735 C CA . ASP A 1 89 ? 2.947 7.815 0.772 1.00 79.44 89 ASP A CA 1
ATOM 736 C C . ASP A 1 89 ? 2.217 6.722 1.578 1.00 79.44 89 ASP A C 1
ATOM 738 O O . ASP A 1 89 ? 1.334 7.021 2.385 1.00 79.44 89 ASP A O 1
ATOM 742 N N . ILE A 1 90 ? 2.596 5.449 1.407 1.00 85.56 90 ILE A N 1
ATOM 743 C CA . ILE A 1 90 ? 1.988 4.316 2.123 1.00 85.56 90 ILE A CA 1
ATOM 744 C C . ILE A 1 90 ? 2.540 4.204 3.543 1.00 85.56 90 ILE A C 1
ATOM 746 O O . ILE A 1 90 ? 1.777 3.958 4.483 1.00 85.56 90 ILE A O 1
ATOM 750 N N . GLU A 1 91 ? 3.852 4.375 3.705 1.00 83.88 91 GLU A N 1
ATOM 751 C CA . GLU A 1 91 ? 4.514 4.317 5.011 1.00 83.88 91 GLU A CA 1
ATOM 752 C C . GLU A 1 91 ? 4.026 5.446 5.926 1.00 83.88 91 GLU A C 1
ATOM 754 O O . GLU A 1 91 ? 3.629 5.186 7.068 1.00 83.88 91 GLU A O 1
ATOM 759 N N . ASP A 1 92 ? 3.947 6.671 5.400 1.00 86.31 92 ASP A N 1
ATOM 760 C CA . ASP A 1 92 ? 3.428 7.829 6.130 1.00 86.31 92 ASP A CA 1
ATOM 761 C C . ASP A 1 92 ? 1.956 7.623 6.532 1.00 86.31 92 ASP A C 1
ATOM 763 O O . ASP A 1 92 ? 1.584 7.805 7.697 1.00 86.31 92 ASP A O 1
ATOM 767 N N . ALA A 1 93 ? 1.115 7.135 5.612 1.00 87.00 93 ALA A N 1
ATOM 768 C CA . ALA A 1 93 ? -0.295 6.871 5.898 1.00 87.00 93 ALA A CA 1
ATOM 769 C C . ALA A 1 93 ? -0.500 5.770 6.962 1.00 87.00 93 ALA A C 1
ATOM 771 O O . ALA A 1 93 ? -1.446 5.832 7.756 1.00 87.00 93 ALA A O 1
ATOM 772 N N . LEU A 1 94 ? 0.387 4.770 7.019 1.00 89.69 94 LEU A N 1
ATOM 773 C CA . LEU A 1 94 ? 0.366 3.735 8.054 1.00 89.69 94 LEU A CA 1
ATOM 774 C C . LEU A 1 94 ? 0.762 4.292 9.429 1.00 89.69 94 LEU A C 1
ATOM 776 O O . LEU A 1 94 ? 0.155 3.922 10.441 1.00 89.69 94 LEU A O 1
ATOM 780 N N . LEU A 1 95 ? 1.777 5.158 9.489 1.00 88.50 95 LEU A N 1
ATOM 781 C CA . LEU A 1 95 ? 2.202 5.817 10.729 1.00 88.50 95 LEU A CA 1
ATOM 782 C C . LEU A 1 95 ? 1.088 6.696 11.304 1.00 88.50 95 LEU A C 1
ATOM 784 O O . LEU A 1 95 ? 0.814 6.644 12.513 1.00 88.50 95 LEU A O 1
ATOM 788 N N . ASP A 1 96 ? 0.395 7.433 10.439 1.00 89.62 96 ASP A N 1
ATOM 789 C CA . ASP A 1 96 ? -0.779 8.218 10.811 1.00 89.62 96 ASP A CA 1
ATOM 790 C C . ASP A 1 96 ? -1.894 7.322 11.359 1.00 89.62 96 ASP A C 1
ATOM 792 O O . ASP A 1 96 ? -2.412 7.571 12.452 1.00 89.62 96 ASP A O 1
ATOM 796 N N . LEU A 1 97 ? -2.220 6.224 10.667 1.00 91.25 97 LEU A N 1
ATOM 797 C CA . LEU A 1 97 ? -3.233 5.267 11.119 1.00 91.25 97 LEU A CA 1
ATOM 798 C C . LEU A 1 97 ? -2.895 4.678 12.500 1.00 91.25 97 LEU A C 1
ATOM 800 O O . LEU A 1 97 ? -3.754 4.662 13.386 1.00 91.25 97 LEU A O 1
ATOM 804 N N . LYS A 1 98 ? -1.645 4.246 12.719 1.00 90.88 98 LYS A N 1
ATOM 805 C CA . LYS A 1 98 ? -1.170 3.734 14.020 1.00 90.88 98 LYS A CA 1
ATOM 806 C C . LYS A 1 98 ? -1.309 4.786 15.124 1.00 90.88 98 LYS A C 1
ATOM 808 O O . LYS A 1 98 ? -1.794 4.480 16.215 1.00 90.88 98 LYS A O 1
ATOM 813 N N . SER A 1 99 ? -0.946 6.032 14.834 1.00 91.06 99 SER A N 1
ATOM 814 C CA . SER A 1 99 ? -1.047 7.149 15.781 1.00 91.06 99 SER A CA 1
ATOM 815 C C . SER A 1 99 ? -2.496 7.484 16.141 1.00 91.06 99 SER A C 1
ATOM 817 O O . SER A 1 99 ? -2.804 7.793 17.295 1.00 91.06 99 SER A O 1
ATOM 819 N N . LEU A 1 100 ? -3.403 7.413 15.167 1.00 89.44 100 LEU A N 1
ATOM 820 C CA . LEU A 1 100 ? -4.827 7.665 15.366 1.00 89.44 100 LEU A CA 1
ATOM 821 C C . LEU A 1 100 ? -5.501 6.553 16.167 1.00 89.44 100 LEU A C 1
ATOM 823 O O . LEU A 1 100 ? -6.320 6.854 17.031 1.00 89.44 100 LEU A O 1
ATOM 827 N N . LEU A 1 101 ? -5.127 5.290 15.949 1.00 89.12 101 LEU A N 1
ATOM 828 C CA . LEU A 1 101 ? -5.628 4.164 16.742 1.00 89.12 101 LEU A CA 1
ATOM 829 C C . LEU A 1 101 ? -5.343 4.340 18.231 1.00 89.12 101 LEU A C 1
ATOM 831 O O . LEU A 1 101 ? -6.229 4.143 19.053 1.00 89.12 101 LEU A O 1
ATOM 835 N N . ILE A 1 102 ? -4.131 4.766 18.588 1.00 88.44 102 ILE A N 1
ATOM 836 C CA . ILE A 1 102 ? -3.771 5.011 19.992 1.00 88.44 102 ILE A CA 1
ATOM 837 C C . ILE A 1 102 ? -4.662 6.100 20.610 1.00 88.44 102 ILE A C 1
ATOM 839 O O . ILE A 1 102 ? -5.021 6.009 21.782 1.00 88.44 102 ILE A O 1
ATOM 843 N N . LYS A 1 103 ? -5.026 7.125 19.829 1.00 86.62 103 LYS A N 1
ATOM 844 C CA . LYS A 1 103 ? -5.784 8.291 20.306 1.00 86.62 103 LYS A CA 1
ATOM 845 C C . LYS A 1 103 ? -7.292 8.066 20.365 1.00 86.62 103 LYS A C 1
ATOM 847 O O . LYS A 1 103 ? -7.940 8.602 21.257 1.00 86.62 103 LYS A O 1
ATOM 852 N N . PHE A 1 104 ? -7.844 7.337 19.399 1.00 85.19 104 PHE A N 1
ATOM 853 C CA . PHE A 1 104 ? -9.285 7.318 19.137 1.00 85.19 104 PHE A CA 1
ATOM 854 C C . PHE A 1 104 ? -9.933 5.946 19.311 1.00 85.19 104 PHE A C 1
ATOM 856 O O . PHE A 1 104 ? -11.150 5.847 19.189 1.00 85.19 104 PHE A O 1
ATOM 863 N N . LEU A 1 105 ? -9.169 4.881 19.582 1.00 84.25 105 LEU A N 1
ATOM 864 C CA . LEU A 1 105 ? -9.773 3.568 19.791 1.00 84.25 105 LEU A CA 1
ATOM 865 C C . LEU A 1 105 ? -10.510 3.538 21.150 1.00 84.25 105 LEU A C 1
ATOM 867 O O . LEU A 1 105 ? -9.860 3.707 22.188 1.00 84.25 105 LEU A O 1
ATOM 871 N N . PRO A 1 106 ? -11.837 3.300 21.182 1.00 79.75 106 PRO A N 1
ATOM 872 C CA . PRO A 1 106 ? -12.626 3.424 22.407 1.00 79.75 106 PRO A CA 1
ATOM 873 C C . PRO A 1 106 ? -12.195 2.424 23.480 1.00 79.75 106 PRO A C 1
ATOM 875 O O . PRO A 1 106 ? -12.161 1.218 23.243 1.00 79.75 106 PRO A O 1
ATOM 878 N N . THR A 1 107 ? -11.907 2.891 24.696 1.00 78.38 107 THR A N 1
ATOM 879 C CA . THR A 1 107 ? -11.469 2.017 25.800 1.00 78.38 107 THR A CA 1
ATOM 880 C C . THR A 1 107 ? -12.596 1.199 26.427 1.00 78.38 107 THR A C 1
ATOM 882 O O . THR A 1 107 ? -12.307 0.215 27.110 1.00 78.38 107 THR A O 1
ATOM 885 N N . SER A 1 108 ? -13.851 1.572 26.159 1.00 76.31 108 SER A N 1
ATOM 886 C CA . SER A 1 108 ? -15.072 0.866 26.569 1.00 76.31 108 SER A CA 1
ATOM 887 C C . SER A 1 108 ? -15.246 -0.497 25.894 1.00 76.31 108 SER A C 1
ATOM 889 O O . SER A 1 108 ? -16.048 -1.302 26.354 1.00 76.31 108 SER A O 1
ATOM 891 N N . GLN A 1 109 ? -14.489 -0.767 24.828 1.00 77.00 109 GLN A N 1
ATOM 892 C CA . GLN A 1 109 ? -14.615 -1.978 24.027 1.00 77.00 109 GLN A CA 1
ATOM 893 C C . GLN A 1 109 ? -13.815 -3.157 24.591 1.00 77.00 109 GLN A C 1
ATOM 895 O O . GLN A 1 109 ? -12.784 -2.988 25.265 1.00 77.00 109 GLN A O 1
ATOM 900 N N . GLU A 1 110 ? -14.268 -4.365 24.247 1.00 83.31 110 GLU A N 1
ATOM 901 C CA . GLU A 1 110 ? -13.625 -5.643 24.568 1.00 83.31 110 GLU A CA 1
ATOM 902 C C . GLU A 1 110 ? -12.112 -5.583 24.312 1.00 83.31 110 GLU A C 1
ATOM 904 O O . GLU A 1 110 ? -11.633 -5.251 23.222 1.00 83.31 110 GLU A O 1
ATOM 909 N N . TYR A 1 111 ? -11.327 -5.909 25.338 1.00 86.69 111 TYR A N 1
ATOM 910 C CA . TYR A 1 111 ? -9.869 -5.831 25.269 1.00 86.69 111 TYR A CA 1
ATOM 911 C C . TYR A 1 111 ? -9.286 -6.752 24.186 1.00 86.69 111 TYR A C 1
ATOM 913 O O . TYR A 1 111 ? -8.333 -6.375 23.503 1.00 86.69 111 TYR A O 1
ATOM 921 N N . ALA A 1 112 ? -9.883 -7.933 23.994 1.00 89.50 112 ALA A N 1
ATOM 922 C CA . ALA A 1 112 ? -9.504 -8.870 22.941 1.00 89.50 112 ALA A CA 1
ATOM 923 C C . ALA A 1 112 ? -9.663 -8.259 21.540 1.00 89.50 112 ALA A C 1
ATOM 925 O O . ALA A 1 112 ? -8.747 -8.356 20.724 1.00 89.50 112 ALA A O 1
ATOM 926 N N . LEU A 1 113 ? -10.781 -7.574 21.284 1.00 87.31 113 LEU A N 1
ATOM 927 C CA . LEU A 1 113 ? -11.073 -6.979 19.983 1.00 87.31 113 LEU A CA 1
ATOM 928 C C . LEU A 1 113 ? -10.161 -5.779 19.687 1.00 87.31 113 LEU A C 1
ATOM 930 O O . LEU A 1 113 ? -9.602 -5.677 18.595 1.00 87.31 113 LEU A O 1
ATOM 934 N N . ARG A 1 114 ? -9.905 -4.927 20.688 1.00 88.12 114 ARG A N 1
ATOM 935 C CA . ARG A 1 114 ? -8.920 -3.839 20.568 1.00 88.12 114 ARG A CA 1
ATOM 936 C C . ARG A 1 114 ? -7.516 -4.355 20.275 1.00 88.12 114 ARG A C 1
ATOM 938 O O . ARG A 1 114 ? -6.850 -3.861 19.370 1.00 88.12 114 ARG A O 1
ATOM 945 N N . ARG A 1 115 ? -7.066 -5.360 21.034 1.00 91.06 115 ARG A N 1
ATOM 946 C CA . ARG A 1 115 ? -5.758 -5.995 20.829 1.00 91.06 115 ARG A CA 1
ATOM 947 C C . ARG A 1 115 ? -5.649 -6.569 19.419 1.00 91.06 115 ARG A C 1
ATOM 949 O O . ARG A 1 115 ? -4.621 -6.366 18.783 1.00 91.06 115 ARG A O 1
ATOM 956 N N . LYS A 1 116 ? -6.694 -7.248 18.936 1.00 92.69 116 LYS A N 1
ATOM 957 C CA . LYS A 1 116 ? -6.740 -7.799 17.579 1.00 92.69 116 LYS A CA 1
ATOM 958 C C . LYS A 1 116 ? -6.512 -6.711 16.529 1.00 92.69 116 LYS A C 1
ATOM 960 O O . LYS A 1 116 ? -5.636 -6.880 15.697 1.00 92.69 116 LYS A O 1
ATOM 965 N N . ILE A 1 117 ? -7.210 -5.575 16.614 1.00 92.19 117 ILE A N 1
ATOM 966 C CA . ILE A 1 117 ? -7.021 -4.457 15.670 1.00 92.19 117 ILE A CA 1
ATOM 967 C C . ILE A 1 117 ? -5.569 -3.967 15.653 1.00 92.19 117 ILE A C 1
ATOM 969 O O . ILE A 1 117 ? -4.997 -3.786 14.579 1.00 92.19 117 ILE A O 1
ATOM 973 N N . PHE A 1 118 ? -4.962 -3.768 16.827 1.00 92.25 118 PHE A N 1
ATOM 974 C CA . PHE A 1 118 ? -3.566 -3.333 1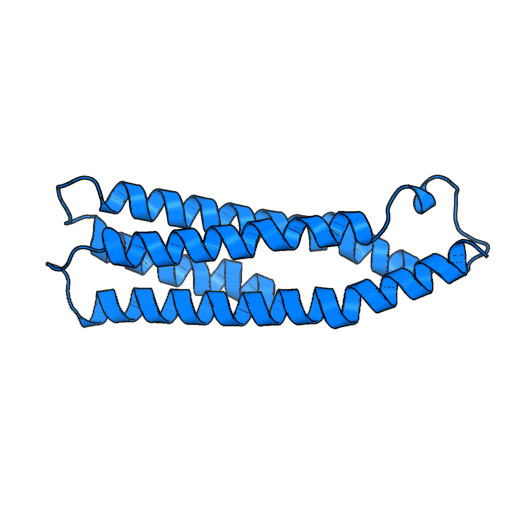6.907 1.00 92.25 118 PHE A CA 1
ATOM 975 C C . PHE A 1 118 ? -2.603 -4.346 16.291 1.00 92.25 118 PHE A C 1
ATOM 977 O O . PHE A 1 118 ? -1.699 -3.945 15.562 1.00 92.25 118 PHE A O 1
ATOM 984 N N . LEU A 1 119 ? -2.789 -5.636 16.582 1.00 94.12 119 LEU A N 1
ATOM 985 C CA . LEU A 1 119 ? -1.940 -6.696 16.042 1.00 94.12 119 LEU A CA 1
ATOM 986 C C . LEU A 1 119 ? -2.105 -6.821 14.529 1.00 94.12 119 LEU A C 1
ATOM 988 O O . LEU A 1 119 ? -1.105 -6.796 13.825 1.00 94.12 119 LEU A O 1
ATOM 992 N N . ASP A 1 120 ? -3.340 -6.859 14.028 1.00 94.38 120 ASP A N 1
ATOM 993 C CA . ASP A 1 120 ? -3.608 -6.988 12.596 1.00 94.38 120 ASP A CA 1
ATOM 994 C C . ASP A 1 120 ? -2.996 -5.817 11.807 1.00 94.38 120 ASP A C 1
ATOM 996 O O . ASP A 1 120 ? -2.381 -6.030 10.767 1.00 94.38 120 ASP A O 1
ATOM 1000 N N . ILE A 1 121 ? -3.104 -4.580 12.311 1.00 93.31 121 ILE A N 1
ATOM 1001 C CA . ILE A 1 121 ? -2.512 -3.398 11.660 1.00 93.31 121 ILE A CA 1
ATOM 1002 C C . ILE A 1 121 ? -0.987 -3.374 11.786 1.00 93.31 121 ILE A C 1
ATOM 1004 O O . ILE A 1 121 ? -0.301 -2.918 10.869 1.00 93.31 121 ILE A O 1
ATOM 1008 N N . ALA A 1 122 ? -0.433 -3.851 12.903 1.00 91.50 122 ALA A N 1
ATOM 1009 C CA . ALA A 1 122 ? 1.010 -3.981 13.051 1.00 91.50 122 ALA A CA 1
ATOM 1010 C C . ALA A 1 122 ? 1.575 -4.998 12.051 1.00 91.50 122 ALA A C 1
ATOM 1012 O O . ALA A 1 122 ? 2.509 -4.655 11.331 1.00 91.50 122 ALA A O 1
ATOM 1013 N N . THR A 1 123 ? 0.968 -6.185 11.955 1.00 92.50 123 THR A N 1
ATOM 1014 C CA . THR A 1 123 ? 1.354 -7.240 11.008 1.00 92.50 123 THR A CA 1
ATOM 1015 C C . THR A 1 123 ? 1.207 -6.778 9.563 1.00 92.50 123 THR A C 1
ATOM 1017 O O . THR A 1 123 ? 2.163 -6.880 8.806 1.00 92.50 123 THR A O 1
ATOM 1020 N N . LEU A 1 124 ? 0.068 -6.174 9.204 1.00 91.75 124 LEU A N 1
ATOM 1021 C CA . LEU A 1 124 ? -0.146 -5.580 7.880 1.00 91.75 124 LEU A CA 1
ATOM 1022 C C . LEU A 1 124 ? 0.977 -4.601 7.510 1.00 91.75 124 LEU A C 1
ATOM 1024 O O . LEU A 1 124 ? 1.470 -4.592 6.387 1.00 91.75 124 LEU A O 1
ATOM 1028 N N . GLY A 1 125 ? 1.364 -3.767 8.474 1.00 90.81 125 GLY A N 1
ATOM 1029 C CA . GLY A 1 125 ? 2.418 -2.787 8.294 1.00 90.81 125 GLY A CA 1
ATOM 1030 C C . GLY A 1 125 ? 3.809 -3.389 8.126 1.00 90.81 125 GLY A C 1
ATOM 1031 O O . GLY A 1 125 ? 4.587 -2.886 7.324 1.00 90.81 125 GLY A O 1
ATOM 1032 N N 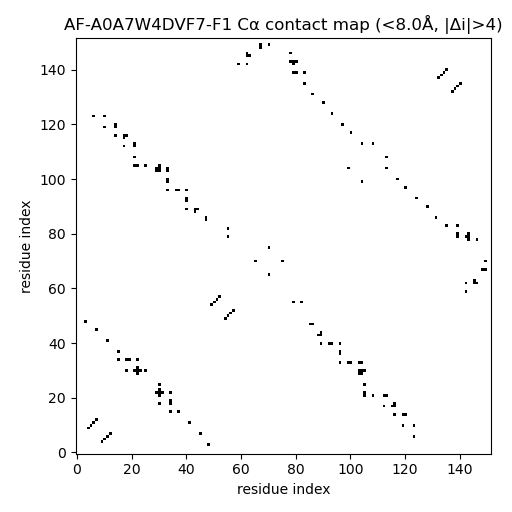. GLU A 1 126 ? 4.119 -4.447 8.872 1.00 91.38 126 GLU A N 1
ATOM 1033 C CA . GLU A 1 126 ? 5.377 -5.188 8.739 1.00 91.38 126 GLU A CA 1
ATOM 1034 C C . GLU A 1 126 ? 5.479 -5.830 7.351 1.00 91.38 126 GLU A C 1
ATOM 1036 O O . GLU A 1 126 ? 6.485 -5.662 6.665 1.00 91.38 126 GLU A O 1
ATOM 1041 N N . ASP A 1 127 ? 4.407 -6.488 6.904 1.00 91.25 127 ASP A N 1
ATOM 1042 C CA . ASP A 1 127 ? 4.362 -7.140 5.596 1.00 91.25 127 ASP A CA 1
ATOM 1043 C C . ASP A 1 127 ? 4.545 -6.119 4.458 1.00 91.25 127 ASP A C 1
ATOM 1045 O O . ASP A 1 127 ? 5.273 -6.383 3.501 1.00 91.25 127 ASP A O 1
ATOM 1049 N N . LEU A 1 128 ? 3.924 -4.935 4.564 1.00 90.25 128 LEU A N 1
ATOM 1050 C CA . LEU A 1 128 ? 4.085 -3.859 3.578 1.00 90.25 128 LEU A CA 1
ATOM 1051 C C . LEU A 1 128 ? 5.488 -3.251 3.595 1.00 90.25 128 LEU A C 1
ATOM 1053 O O . LEU A 1 128 ? 6.027 -2.962 2.535 1.00 90.25 128 LEU A O 1
ATOM 1057 N N . ASN A 1 129 ? 6.100 -3.102 4.769 1.00 89.19 129 ASN A N 1
ATOM 1058 C CA . ASN A 1 129 ? 7.480 -2.632 4.880 1.00 89.19 129 ASN A CA 1
ATOM 1059 C C . ASN A 1 129 ? 8.466 -3.636 4.258 1.00 89.19 129 ASN A C 1
ATOM 1061 O O . ASN A 1 129 ? 9.411 -3.263 3.571 1.00 89.19 129 ASN A O 1
ATOM 1065 N N . ILE A 1 130 ? 8.240 -4.939 4.450 1.00 91.06 130 ILE A N 1
ATOM 1066 C CA . ILE A 1 130 ? 9.043 -5.975 3.787 1.00 91.06 130 ILE A CA 1
ATOM 1067 C C . ILE A 1 130 ? 8.844 -5.911 2.265 1.00 91.06 130 ILE A C 1
ATOM 1069 O O . ILE A 1 130 ? 9.825 -6.005 1.525 1.00 91.06 130 ILE A O 1
ATOM 1073 N N . HIS A 1 131 ? 7.602 -5.726 1.804 1.00 91.56 131 HIS A N 1
ATOM 1074 C CA . HIS A 1 131 ? 7.264 -5.540 0.388 1.00 91.56 131 HIS A CA 1
ATOM 1075 C C . HIS A 1 131 ? 8.036 -4.361 -0.227 1.00 91.56 131 HIS A C 1
ATOM 1077 O O . HIS A 1 131 ? 8.823 -4.578 -1.150 1.00 91.56 131 HIS A O 1
ATOM 1083 N N . THR A 1 132 ? 7.920 -3.156 0.344 1.00 89.75 132 THR A N 1
ATOM 1084 C CA . THR A 1 132 ? 8.606 -1.957 -0.172 1.00 89.75 132 THR A CA 1
ATOM 1085 C C . THR A 1 132 ? 10.124 -2.069 -0.050 1.00 89.75 132 THR A C 1
ATOM 1087 O O . THR A 1 132 ? 10.849 -1.644 -0.945 1.00 89.75 132 THR A O 1
ATOM 1090 N N . CYS A 1 133 ? 10.639 -2.713 1.002 1.00 91.12 133 CYS A N 1
ATOM 1091 C CA . CYS A 1 133 ? 12.069 -2.967 1.180 1.00 91.12 133 CYS A CA 1
ATOM 1092 C C . CYS A 1 133 ? 12.654 -3.830 0.053 1.00 91.12 133 CYS A C 1
ATOM 1094 O O . CYS A 1 133 ? 13.715 -3.507 -0.490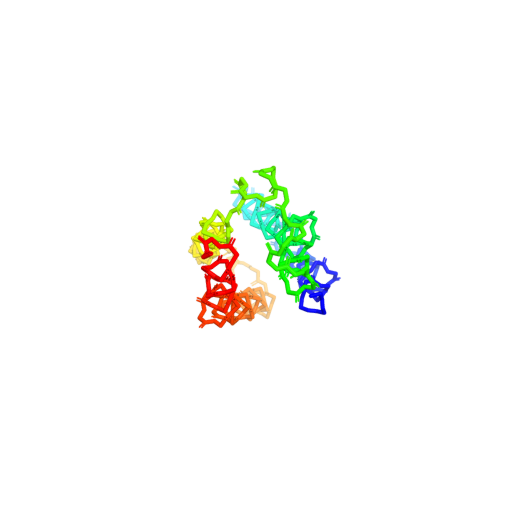 1.00 91.12 133 CYS A O 1
ATOM 1096 N N . ILE A 1 134 ? 11.968 -4.912 -0.333 1.00 92.56 134 ILE A N 1
ATOM 1097 C CA . ILE A 1 134 ? 12.393 -5.756 -1.458 1.00 92.56 134 ILE A CA 1
ATOM 1098 C C . ILE A 1 134 ? 12.412 -4.933 -2.751 1.00 92.56 134 ILE A C 1
ATOM 1100 O O . ILE A 1 134 ? 13.351 -5.037 -3.546 1.00 92.56 134 ILE A O 1
ATOM 1104 N N . GLU A 1 135 ? 11.408 -4.089 -2.961 1.00 92.50 135 GLU A N 1
ATOM 1105 C CA . GLU A 1 135 ? 11.314 -3.265 -4.162 1.00 92.50 135 GLU A CA 1
ATOM 1106 C C . GLU A 1 135 ? 12.414 -2.204 -4.218 1.00 92.50 135 GLU A C 1
ATOM 1108 O O . GLU A 1 135 ? 13.145 -2.126 -5.207 1.00 92.50 135 GLU A O 1
ATOM 1113 N N . ASP A 1 136 ? 12.606 -1.454 -3.136 1.00 91.31 136 ASP A N 1
ATOM 1114 C CA . ASP A 1 136 ? 13.579 -0.366 -3.039 1.00 91.31 136 ASP A CA 1
ATOM 1115 C C . ASP A 1 136 ? 15.030 -0.839 -3.048 1.00 91.31 136 ASP A C 1
ATOM 1117 O O . ASP A 1 136 ? 15.892 -0.168 -3.626 1.00 91.31 136 ASP A O 1
ATOM 1121 N N . GLN A 1 137 ? 15.323 -1.965 -2.394 1.00 93.88 137 GLN A N 1
ATOM 1122 C CA . GLN A 1 137 ? 16.698 -2.440 -2.233 1.00 93.88 137 GLN A CA 1
ATOM 1123 C C . GLN A 1 137 ? 17.128 -3.424 -3.318 1.00 93.88 137 GLN A C 1
ATOM 1125 O O . GLN A 1 137 ? 18.329 -3.573 -3.555 1.00 93.88 137 GLN A O 1
ATOM 1130 N N . ILE A 1 138 ? 16.183 -4.101 -3.976 1.00 94.50 138 ILE A N 1
ATOM 1131 C CA . ILE A 1 138 ? 16.495 -5.157 -4.944 1.00 94.50 138 ILE A CA 1
ATOM 1132 C C . ILE A 1 138 ? 15.917 -4.823 -6.315 1.00 94.50 138 ILE A C 1
ATOM 1134 O O . ILE A 1 138 ? 16.682 -4.668 -7.268 1.00 94.50 138 ILE A O 1
ATOM 1138 N N . LEU A 1 139 ? 14.593 -4.707 -6.440 1.00 93.81 139 LEU A N 1
ATOM 1139 C CA . LEU A 1 139 ? 13.949 -4.590 -7.751 1.00 93.81 139 LEU A CA 1
ATOM 1140 C C . LEU A 1 139 ? 14.348 -3.299 -8.475 1.00 93.81 139 LEU A C 1
ATOM 1142 O O . LEU A 1 139 ? 14.845 -3.356 -9.599 1.00 93.81 139 LEU A O 1
ATOM 1146 N N . ILE A 1 140 ? 14.179 -2.149 -7.824 1.00 92.75 140 ILE A N 1
ATOM 1147 C CA . ILE A 1 140 ? 14.457 -0.834 -8.404 1.00 92.75 140 ILE A CA 1
ATOM 1148 C C . ILE A 1 140 ? 15.929 -0.727 -8.849 1.00 92.75 140 ILE A C 1
ATOM 1150 O O . ILE A 1 140 ? 16.151 -0.438 -10.027 1.00 92.75 140 ILE A O 1
ATOM 1154 N N . PRO A 1 141 ? 16.943 -1.039 -8.013 1.00 93.88 141 PRO A N 1
ATOM 1155 C CA . PRO A 1 141 ? 18.345 -0.987 -8.438 1.00 93.88 141 PRO A CA 1
ATOM 1156 C C . PRO A 1 141 ? 18.683 -1.915 -9.612 1.00 93.88 141 PRO A C 1
ATOM 1158 O O . PRO A 1 141 ? 19.515 -1.576 -10.459 1.00 93.88 141 PRO A O 1
ATOM 1161 N N . LEU A 1 142 ? 18.056 -3.096 -9.685 1.00 93.62 142 LEU A N 1
ATOM 1162 C CA . LEU A 1 142 ? 18.243 -4.008 -10.816 1.00 93.62 142 LEU A CA 1
ATOM 1163 C C . LEU A 1 142 ? 17.693 -3.401 -12.108 1.00 93.62 142 LEU A C 1
ATOM 1165 O O . LEU A 1 142 ? 18.383 -3.424 -13.127 1.00 93.62 142 LEU A O 1
ATOM 1169 N N . VAL A 1 143 ? 16.492 -2.825 -12.055 1.00 92.69 143 VAL A N 1
ATOM 1170 C CA . VAL A 1 143 ? 15.844 -2.179 -13.202 1.00 92.69 143 VAL A CA 1
ATOM 1171 C C . VAL A 1 143 ? 16.642 -0.956 -13.659 1.00 92.69 143 VAL A C 1
ATOM 1173 O O . VAL A 1 143 ? 16.919 -0.840 -14.848 1.00 92.69 143 VAL A O 1
ATOM 1176 N N . GLU A 1 144 ? 17.121 -0.107 -12.743 1.00 91.44 144 GLU A N 1
ATOM 1177 C CA . GLU A 1 144 ? 17.975 1.044 -13.083 1.00 91.44 144 GLU A CA 1
ATOM 1178 C C . GLU A 1 144 ? 19.243 0.624 -13.847 1.00 91.44 144 GLU A C 1
ATOM 1180 O O . GLU A 1 144 ? 19.683 1.305 -14.778 1.00 91.44 144 GLU A O 1
ATOM 1185 N N . ARG A 1 145 ? 19.845 -0.515 -13.482 1.00 90.50 145 ARG A N 1
ATOM 1186 C CA . ARG A 1 145 ? 21.023 -1.043 -14.181 1.00 90.50 145 ARG A CA 1
ATOM 1187 C C . ARG A 1 145 ? 20.692 -1.522 -15.594 1.00 90.50 145 ARG A C 1
ATOM 1189 O O . ARG A 1 145 ? 21.505 -1.327 -16.500 1.00 90.50 145 ARG A O 1
ATOM 1196 N N . GLU A 1 146 ? 19.540 -2.156 -15.790 1.00 88.56 146 GLU A N 1
ATOM 1197 C CA . GLU A 1 146 ? 19.097 -2.571 -17.125 1.00 88.56 146 GLU A CA 1
ATOM 1198 C C . GLU A 1 146 ? 18.705 -1.357 -17.983 1.00 88.56 146 GLU A C 1
ATOM 1200 O O . GLU A 1 146 ? 19.114 -1.282 -19.142 1.00 88.56 146 GLU A O 1
ATOM 1205 N N . GLU A 1 147 ? 18.055 -0.342 -17.401 1.00 88.44 147 GLU A N 1
ATOM 1206 C CA . GLU A 1 147 ? 17.795 0.943 -18.064 1.00 88.44 147 GLU A CA 1
ATOM 1207 C C . GLU A 1 147 ? 19.103 1.553 -18.590 1.00 88.44 147 GLU A C 1
ATOM 1209 O O . GLU A 1 147 ? 19.192 1.918 -19.759 1.00 88.44 147 GLU A O 1
ATOM 1214 N N . GLN A 1 148 ? 20.173 1.593 -17.787 1.00 85.94 148 GLN A N 1
ATOM 1215 C CA . GLN A 1 148 ? 21.475 2.111 -18.235 1.00 85.94 148 GLN A CA 1
ATOM 1216 C C . GLN A 1 148 ? 22.055 1.374 -19.451 1.00 85.94 148 GLN A C 1
ATOM 1218 O O . GLN A 1 148 ? 22.782 1.985 -20.236 1.00 85.94 148 GLN A O 1
ATOM 1223 N N . ARG A 1 149 ? 21.758 0.082 -19.634 1.00 82.06 149 ARG A N 1
ATOM 1224 C CA . ARG A 1 149 ? 22.201 -0.680 -20.816 1.00 82.06 149 ARG A CA 1
ATOM 1225 C C . ARG A 1 149 ? 21.436 -0.287 -22.077 1.00 82.06 149 ARG A C 1
ATOM 1227 O O . ARG A 1 149 ? 22.007 -0.360 -23.155 1.00 82.06 149 ARG A O 1
ATOM 1234 N N . TRP A 1 150 ? 20.190 0.161 -21.945 1.00 74.19 150 TRP A N 1
ATOM 1235 C CA . TRP A 1 150 ? 19.341 0.626 -23.051 1.00 74.19 150 TRP A CA 1
ATOM 1236 C C . TRP A 1 150 ? 19.698 2.031 -23.563 1.00 74.19 150 TRP A C 1
ATOM 1238 O O . TRP A 1 150 ? 19.284 2.444 -24.656 1.00 74.19 150 TRP A O 1
ATOM 1248 N N . TYR A 1 151 ? 20.415 2.805 -22.747 1.00 66.94 151 TYR A N 1
ATOM 1249 C CA . TYR A 1 151 ? 20.884 4.151 -23.086 1.00 66.94 151 TYR A CA 1
ATOM 1250 C C . TYR A 1 151 ? 22.346 4.194 -23.562 1.00 66.94 151 TYR A C 1
ATOM 1252 O O . TYR A 1 151 ? 22.814 5.281 -23.903 1.00 66.94 151 TYR A O 1
ATOM 1260 N N . LYS A 1 152 ? 23.049 3.053 -23.590 1.00 58.50 152 LYS A N 1
ATOM 1261 C CA . LYS A 1 152 ? 24.357 2.905 -24.249 1.00 58.50 152 LYS A CA 1
ATOM 1262 C C . LYS A 1 152 ? 24.182 2.595 -25.729 1.00 58.50 152 LYS A C 1
ATOM 1264 O O . LYS A 1 152 ? 25.014 3.109 -26.504 1.00 58.50 152 LYS A O 1
#

Radius of gyration: 19.51 Å; Cα contacts (8 Å, |Δi|>4): 93; chains: 1; bounding box: 46×23×57 Å

Nearest PDB structures (foldseek):
  5d8r-assembly1_E-2  TM=2.751E-01  e=4.969E+00  Pseudomonas aeruginosa PAO1
  6nlg-assembly1_C  TM=2.748E-01  e=4.969E+00  Pseudomonas aeruginosa PAO1

Mean predicted aligned error: 5.93 Å

Foldseek 3Di:
DVLLCCLLPPLLVVLLVLLVVQQVPQVPCLSVVLNVLSVVLSVLSVVLVCCCVPPVVVLLVCLVPDDLVPDDPVNLPDACVVSLVSLVVNLVSLVVSLVSLVVRRDPPDDPVSSVVSNVSSVVNNVSSVVVSCCCVVPVRVVSVVSSVVSVD

Solvent-accessible surface area (backbone atoms only — not comparable to full-atom values): 8725 Å² total; per-residue (Å²): 103,77,67,55,48,43,44,69,68,45,52,50,54,53,51,49,56,51,50,55,70,62,32,77,74,55,88,75,59,48,31,60,51,51,54,50,50,51,53,50,42,53,50,52,50,51,50,51,56,47,45,37,67,75,47,51,49,57,50,51,52,50,61,75,69,53,56,66,86,74,66,53,80,74,71,67,74,67,59,70,71,69,57,62,69,58,55,61,62,49,57,52,43,50,53,51,51,55,55,46,48,76,74,47,57,66,81,90,50,61,66,67,61,55,50,47,53,54,50,54,53,49,51,54,48,52,55,50,50,53,51,52,46,49,38,64,72,46,50,47,57,51,50,55,55,53,53,54,59,58,76,107

Secondary structure (DSSP, 8-state):
-HHHHIIIIIIHHHHHHHHHHHHTT--SSHHHHHHHHHHHHHHHHHHHHHHIIIIIHHHHHHHHHS-GGG--TTGGG--HHHHHTTHHHHHHHHHHHHHHHHHHS-TTS-HHHHHHHHHHHHHHHHHHHHHHHHIIIIIHHHHHHHHHHHT-